Protein AF-A0A7J7WEE4-F1 (afdb_monomer)

Mean predicted aligned error: 13.07 Å

Solvent-accessible surface area (backbone atoms only — not comparable to full-atom values): 7049 Å² total; per-residue (Å²): 139,83,89,70,95,79,83,82,93,73,65,89,90,61,57,68,71,60,54,49,52,52,43,60,75,65,42,48,68,62,55,45,57,70,31,72,65,46,47,51,53,52,51,51,51,52,61,71,69,55,49,72,70,54,52,54,54,50,51,56,54,50,54,54,53,52,51,54,51,52,56,50,52,51,52,52,50,51,53,51,49,49,69,77,40,75,87,69,66,78,87,79,74,76,73,71,71,68,69,66,63,68,79,75,71,80,83,87,84,136

Sequence (110 aa):
MQLTDFILKFPHSARQKYVRQAWEKADINTKWAATRWAKKIEAREKKAKMTDFDRYKVMKAKKMRNRIIKLEVKKLQKAALLKASPKKAPAAAKGAAAAAVAAAKVPGKR

Foldseek 3Di:
DDDDPDDFDDDPPDDPVVVVVSCVVVVVVVVCCPDPVVVVVVVVVCVVVDDPVNVVVCVVVVVVVVVVVVVVVVVVVVVVVCVVCVPPDPPPVPPPPVVPVVVPDDDDDD

Secondary structure (DSSP, 8-state):
----S------TT--HHHHHHHHHHTTHHHHHHHSHHHHHHHHHHHHHT--HHHHHHHHHHHHHHHHHHHHHHHHHHHHHHHHH-GGGS-TTSSSSSSTTTGGG------

Organism: Pipistrellus kuhlii (NCBI:txid59472)

InterPro domains:
  IPR002784 Large ribosomal subunit protein eL14 domain [PF01929] (1-66)
  IPR008991 Translation protein SH3-like domain superfamily [SSF50104] (2-42)
  IPR014722 Large ribosomal subunit protein uL2, domain 2 [G3DSA:2.30.30.30] (1-34)
  IPR039660 Large ribosomal subunit protein eL14 [PTHR11127] (1-80)

Radius of gyration: 33.25 Å; Cα contacts (8 Å, |Δi|>4): 17; chains: 1; bounding box: 80×41×92 Å

Structure (mmCIF, N/CA/C/O backbone):
data_AF-A0A7J7WEE4-F1
#
_entry.id   AF-A0A7J7WEE4-F1
#
loop_
_atom_site.group_PDB
_atom_site.id
_atom_site.type_symbol
_atom_site.label_atom_id
_atom_site.label_alt_id
_atom_site.label_comp_id
_atom_site.label_asym_id
_atom_site.label_entity_id
_atom_site.label_seq_id
_atom_site.pdbx_PDB_ins_code
_atom_site.Cartn_x
_atom_site.Cartn_y
_atom_site.Cartn_z
_atom_site.occupancy
_atom_site.B_iso_or_equiv
_atom_site.auth_seq_id
_atom_site.auth_comp_id
_atom_site.auth_asym_id
_atom_site.auth_atom_id
_atom_site.pdbx_PDB_model_num
ATOM 1 N N . MET A 1 1 ? 20.759 -4.165 -4.130 1.00 80.56 1 MET A N 1
ATOM 2 C CA . MET A 1 1 ? 19.558 -4.509 -4.927 1.00 80.56 1 MET A CA 1
ATOM 3 C C . MET A 1 1 ? 18.737 -5.529 -4.157 1.00 80.56 1 MET A C 1
ATOM 5 O O . MET A 1 1 ? 19.335 -6.437 -3.597 1.00 80.56 1 MET A O 1
ATOM 9 N N . GLN A 1 2 ? 17.413 -5.372 -4.092 1.00 91.06 2 GLN A N 1
ATOM 10 C CA . GLN A 1 2 ? 16.509 -6.377 -3.516 1.00 91.06 2 GLN A CA 1
ATOM 11 C C . GLN A 1 2 ? 15.794 -7.092 -4.665 1.00 91.06 2 GLN A C 1
ATOM 13 O O . GLN A 1 2 ? 15.229 -6.424 -5.530 1.00 91.06 2 GLN A O 1
ATOM 18 N N . LEU A 1 3 ? 15.871 -8.425 -4.704 1.00 93.69 3 LEU A N 1
ATOM 19 C CA . LEU A 1 3 ? 15.259 -9.224 -5.768 1.00 93.69 3 LEU A CA 1
ATOM 20 C C . LEU A 1 3 ? 13.730 -9.229 -5.642 1.00 93.69 3 LEU A C 1
ATOM 22 O O . LEU A 1 3 ? 13.180 -9.130 -4.546 1.00 93.69 3 LEU A O 1
ATOM 26 N N . THR A 1 4 ? 13.062 -9.355 -6.786 1.00 93.50 4 THR A N 1
ATOM 27 C CA . THR A 1 4 ? 11.605 -9.519 -6.895 1.00 93.50 4 THR A CA 1
ATOM 28 C C . THR A 1 4 ? 11.295 -10.877 -7.515 1.00 93.50 4 THR A C 1
ATOM 30 O O . THR A 1 4 ? 12.158 -11.455 -8.171 1.00 93.50 4 THR A O 1
ATOM 33 N N . ASP A 1 5 ? 10.057 -11.346 -7.380 1.00 92.06 5 ASP A N 1
ATOM 34 C CA . ASP A 1 5 ? 9.629 -12.652 -7.903 1.00 92.06 5 ASP A CA 1
ATOM 35 C C . ASP A 1 5 ? 9.434 -12.674 -9.438 1.00 92.06 5 ASP A C 1
ATOM 37 O O . ASP A 1 5 ? 9.052 -13.693 -10.014 1.00 92.06 5 ASP A O 1
ATOM 41 N N . PHE A 1 6 ? 9.669 -11.552 -10.130 1.00 92.81 6 PHE A N 1
ATOM 42 C CA . PHE A 1 6 ? 9.512 -11.447 -11.581 1.00 92.81 6 PHE A CA 1
ATOM 43 C C . PHE A 1 6 ? 10.736 -11.997 -12.318 1.00 92.81 6 PHE A C 1
ATOM 45 O O . PHE A 1 6 ? 11.831 -11.445 -12.228 1.00 92.81 6 PHE A O 1
ATOM 52 N N . ILE A 1 7 ? 10.528 -13.053 -13.108 1.00 92.38 7 ILE A N 1
ATOM 53 C CA . ILE A 1 7 ? 11.568 -13.685 -13.928 1.00 92.38 7 ILE A CA 1
ATOM 54 C C . ILE A 1 7 ? 11.291 -13.402 -15.408 1.00 92.38 7 ILE A C 1
ATOM 56 O O . ILE A 1 7 ? 10.221 -13.727 -15.925 1.00 92.38 7 ILE A O 1
ATOM 60 N N . LEU A 1 8 ? 12.277 -12.833 -16.103 1.00 92.69 8 LEU A N 1
ATOM 61 C CA . LEU A 1 8 ? 12.251 -12.586 -17.546 1.00 92.69 8 LEU A CA 1
ATOM 62 C C . LEU A 1 8 ? 13.200 -13.557 -18.250 1.00 92.69 8 LEU A C 1
ATOM 64 O O . LEU A 1 8 ? 14.355 -13.696 -17.859 1.00 92.69 8 LEU A O 1
ATOM 68 N N . LYS A 1 9 ? 12.715 -14.219 -19.303 1.00 91.56 9 LYS A 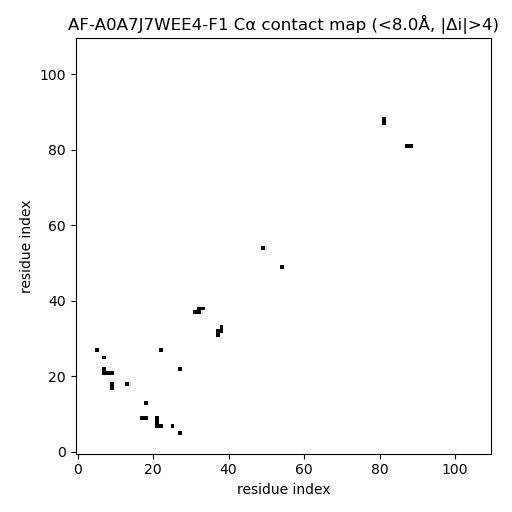N 1
ATOM 69 C CA . LYS A 1 9 ? 13.497 -15.188 -20.082 1.00 91.56 9 LYS A CA 1
ATOM 70 C C . LYS A 1 9 ? 14.068 -14.507 -21.329 1.00 91.56 9 LYS A C 1
ATOM 72 O O . LYS A 1 9 ? 13.323 -14.213 -22.259 1.00 91.56 9 LYS A O 1
ATOM 77 N N . PHE A 1 10 ? 15.374 -14.257 -21.338 1.00 91.06 10 PHE A N 1
ATOM 78 C CA . PHE A 1 10 ? 16.140 -13.731 -22.474 1.00 91.06 10 PHE A CA 1
ATOM 79 C C . PHE A 1 10 ? 17.578 -14.288 -22.428 1.00 91.06 10 PHE A C 1
ATOM 81 O O . PHE A 1 10 ? 18.013 -14.717 -21.356 1.00 91.06 10 PHE A O 1
ATOM 88 N N . PRO A 1 11 ? 18.315 -14.340 -23.556 1.00 93.75 11 PRO A N 1
ATOM 89 C CA . PRO A 1 11 ? 19.667 -14.893 -23.565 1.00 93.75 11 PRO A CA 1
ATOM 90 C C . PRO A 1 11 ? 20.629 -14.042 -22.730 1.00 93.75 11 PRO A C 1
ATOM 92 O O . PRO A 1 11 ? 20.483 -12.820 -22.636 1.00 93.75 11 PRO A O 1
ATOM 95 N N . HIS A 1 12 ? 21.638 -14.686 -22.144 1.00 93.94 12 HIS A N 1
ATOM 96 C CA . HIS A 1 12 ? 22.707 -13.977 -21.447 1.00 93.94 12 HIS A CA 1
ATOM 97 C C . HIS A 1 12 ? 23.374 -12.962 -22.395 1.00 93.94 12 HIS A C 1
ATOM 99 O O . HIS A 1 12 ? 23.575 -13.248 -23.574 1.00 93.94 12 HIS A O 1
ATOM 105 N N . SER A 1 13 ? 23.669 -11.761 -21.892 1.00 93.81 13 SER A N 1
ATOM 106 C CA . SER A 1 13 ? 24.232 -10.643 -22.673 1.00 93.81 13 SER A CA 1
ATOM 107 C C . SER A 1 13 ? 23.348 -10.111 -23.817 1.00 93.81 13 SER A C 1
ATOM 109 O O . SER A 1 13 ? 23.848 -9.524 -24.779 1.00 93.81 13 SER A O 1
ATOM 111 N N . ALA A 1 14 ? 22.020 -10.260 -23.723 1.00 93.00 14 ALA A N 1
ATOM 112 C CA . ALA A 1 14 ? 21.090 -9.645 -24.672 1.00 93.00 14 ALA A CA 1
ATOM 113 C C . ALA A 1 14 ? 21.210 -8.107 -24.717 1.00 93.00 14 ALA A C 1
ATOM 115 O O . ALA A 1 14 ? 21.311 -7.432 -23.692 1.00 93.00 14 ALA A O 1
ATOM 116 N N . ARG A 1 15 ? 21.104 -7.532 -25.923 1.00 94.69 15 ARG A N 1
ATOM 117 C CA . ARG A 1 15 ? 21.047 -6.071 -26.119 1.00 94.69 15 ARG A CA 1
ATOM 118 C C . ARG A 1 15 ? 19.758 -5.477 -25.536 1.00 94.69 15 ARG A C 1
ATOM 120 O O . ARG A 1 15 ? 18.703 -6.112 -25.571 1.00 94.69 15 ARG A O 1
ATOM 127 N N . GLN A 1 16 ? 19.816 -4.210 -25.114 1.00 94.94 16 GLN A N 1
ATOM 128 C CA . GLN A 1 16 ? 18.705 -3.477 -24.479 1.00 94.94 16 GLN A CA 1
ATOM 129 C C . GLN A 1 16 ? 17.375 -3.575 -25.245 1.00 94.94 16 GLN A C 1
ATOM 131 O O . GLN A 1 16 ? 16.320 -3.688 -24.624 1.00 94.94 16 GLN A O 1
ATOM 136 N N . LYS A 1 17 ? 17.415 -3.574 -26.586 1.00 95.00 17 LYS A N 1
ATOM 137 C CA . LYS A 1 17 ? 16.226 -3.718 -27.442 1.00 95.00 17 LYS A CA 1
ATOM 138 C C . LYS A 1 17 ? 15.418 -4.977 -27.101 1.00 95.00 17 LYS A C 1
ATOM 140 O O . LYS A 1 17 ? 14.204 -4.893 -26.956 1.00 95.00 17 LYS A O 1
ATOM 145 N N . TYR A 1 18 ? 16.085 -6.116 -26.927 1.00 92.69 18 TYR A N 1
ATOM 146 C CA . TYR A 1 18 ? 15.424 -7.389 -26.636 1.00 92.69 18 TYR A CA 1
ATOM 147 C C . TYR A 1 18 ? 14.918 -7.460 -25.193 1.00 92.69 18 TYR A C 1
ATOM 149 O O . TYR A 1 18 ? 13.830 -7.975 -24.949 1.00 92.69 18 TYR A O 1
ATOM 157 N N . VAL A 1 19 ? 15.657 -6.878 -24.242 1.00 93.12 19 VAL A N 1
ATOM 158 C CA . VAL A 1 19 ? 15.216 -6.780 -22.840 1.00 93.12 19 VAL A CA 1
ATOM 159 C C . VAL A 1 19 ? 13.963 -5.911 -22.727 1.00 93.12 19 VAL A C 1
ATOM 161 O O . VAL A 1 19 ? 13.016 -6.303 -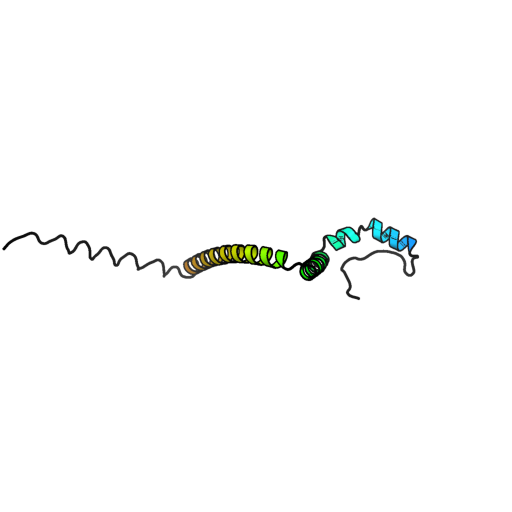22.053 1.00 93.12 19 VAL A O 1
ATOM 164 N N . ARG A 1 20 ? 13.914 -4.774 -23.435 1.00 93.62 20 ARG A N 1
ATOM 165 C CA . ARG A 1 20 ? 12.732 -3.901 -23.487 1.00 93.62 20 ARG A CA 1
ATOM 166 C C . ARG A 1 20 ? 11.519 -4.637 -24.054 1.00 93.62 20 ARG A C 1
ATOM 168 O O . ARG A 1 20 ? 10.466 -4.619 -23.431 1.00 93.62 20 ARG A O 1
ATOM 175 N N . GLN A 1 21 ? 11.686 -5.335 -25.177 1.00 92.44 21 GLN A N 1
ATOM 176 C CA . GLN A 1 21 ? 10.611 -6.133 -25.773 1.00 92.44 21 GLN A CA 1
ATOM 177 C C .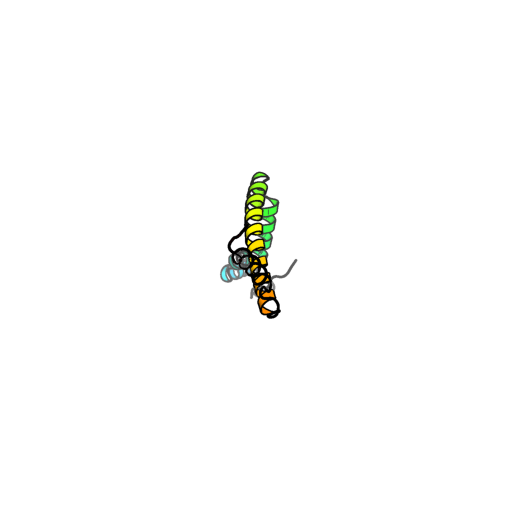 GLN A 1 21 ? 10.098 -7.212 -24.811 1.00 92.44 21 GLN A C 1
ATOM 179 O O . GLN A 1 21 ? 8.891 -7.389 -24.678 1.00 92.44 21 GLN A O 1
ATOM 184 N N . ALA A 1 22 ? 10.991 -7.914 -24.103 1.00 92.94 22 ALA A N 1
ATOM 185 C CA . ALA A 1 22 ? 10.600 -8.902 -23.099 1.00 92.94 22 ALA A CA 1
ATOM 186 C C . ALA A 1 22 ? 9.886 -8.259 -21.894 1.00 92.94 22 ALA A C 1
ATOM 188 O O . ALA A 1 22 ? 8.920 -8.825 -2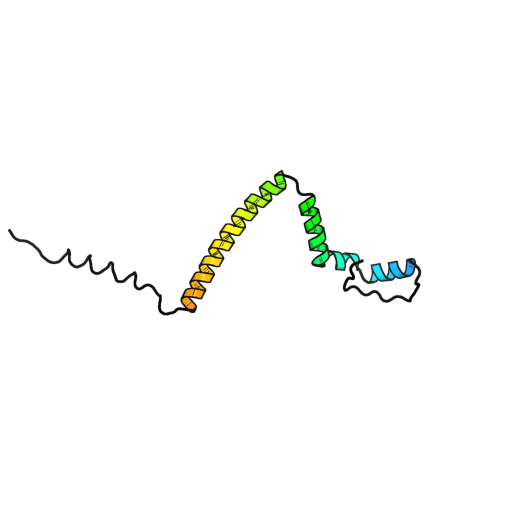1.385 1.00 92.94 22 ALA A O 1
ATOM 189 N N . TRP A 1 23 ? 10.332 -7.076 -21.465 1.00 93.81 23 TRP A N 1
ATOM 190 C CA . TRP A 1 23 ? 9.741 -6.312 -20.365 1.00 93.81 23 TRP A CA 1
ATOM 191 C C . TRP A 1 23 ? 8.320 -5.837 -20.682 1.00 93.81 23 TRP A C 1
ATOM 193 O O . TRP A 1 23 ? 7.414 -6.013 -19.868 1.00 93.81 23 TRP A O 1
ATOM 203 N N . GLU A 1 24 ? 8.127 -5.273 -21.876 1.00 92.69 24 GLU A N 1
ATOM 204 C CA . GLU A 1 24 ? 6.830 -4.811 -22.380 1.00 92.69 24 GLU A CA 1
ATOM 205 C C . GLU A 1 24 ? 5.889 -5.993 -22.628 1.00 92.69 24 GLU A C 1
ATOM 207 O O . GLU A 1 24 ? 4.757 -5.983 -22.156 1.00 92.69 24 GLU A O 1
ATOM 212 N N . LYS A 1 25 ? 6.377 -7.071 -23.261 1.00 92.62 25 LYS A N 1
ATOM 213 C CA . LYS A 1 25 ? 5.596 -8.300 -23.481 1.00 92.62 25 LYS A CA 1
ATOM 214 C C . LYS A 1 25 ? 5.122 -8.937 -22.174 1.00 92.62 25 LYS A C 1
ATOM 216 O O . LYS A 1 25 ? 4.029 -9.493 -22.119 1.00 92.62 25 LYS A O 1
ATOM 221 N N . ALA A 1 26 ? 5.952 -8.907 -21.134 1.00 91.44 26 ALA A N 1
ATOM 222 C CA . ALA A 1 26 ? 5.608 -9.463 -19.831 1.00 91.44 26 ALA A CA 1
ATOM 223 C C . ALA A 1 26 ? 4.777 -8.507 -18.959 1.00 91.44 26 ALA A C 1
ATOM 225 O O . ALA A 1 26 ? 4.323 -8.931 -17.891 1.00 91.44 26 ALA A O 1
ATOM 226 N N . ASP A 1 27 ? 4.578 -7.264 -19.406 1.00 93.38 27 ASP A N 1
ATOM 227 C CA . ASP A 1 27 ? 3.853 -6.194 -18.723 1.00 93.38 27 ASP A CA 1
ATOM 228 C C . ASP A 1 27 ? 4.251 -6.053 -17.241 1.00 93.38 27 ASP A C 1
ATOM 230 O O . ASP A 1 27 ? 3.442 -6.103 -16.311 1.00 93.38 27 ASP A O 1
ATOM 234 N N . ILE A 1 28 ? 5.563 -5.967 -16.997 1.00 93.25 28 ILE A N 1
ATOM 235 C CA . ILE A 1 28 ? 6.111 -5.983 -15.633 1.00 93.25 28 ILE A CA 1
ATOM 236 C C . ILE A 1 28 ? 5.724 -4.724 -14.854 1.00 93.25 28 ILE A C 1
ATOM 238 O O . ILE A 1 28 ? 5.521 -4.799 -13.645 1.00 93.25 28 ILE A O 1
ATOM 242 N N . ASN A 1 29 ? 5.573 -3.576 -15.518 1.00 92.94 29 ASN A N 1
ATOM 243 C CA . ASN A 1 29 ? 5.253 -2.318 -14.841 1.00 92.94 29 ASN A CA 1
ATOM 244 C C . ASN A 1 29 ? 3.870 -2.3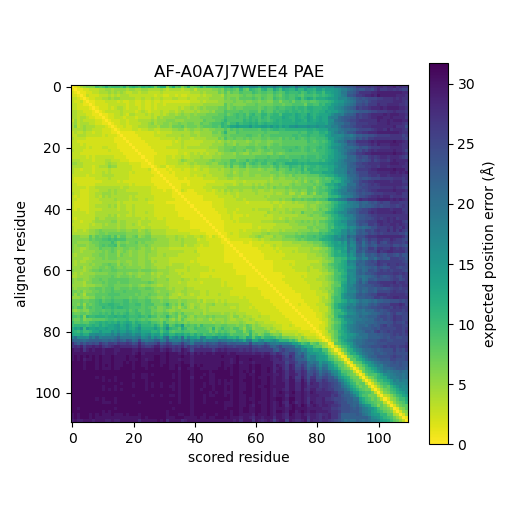55 -14.181 1.00 92.94 29 ASN A C 1
ATOM 246 O O . ASN A 1 29 ? 3.733 -1.949 -13.025 1.00 92.94 29 ASN A O 1
ATOM 250 N N . THR A 1 30 ? 2.855 -2.870 -14.876 1.00 94.19 30 THR A N 1
ATOM 251 C CA . THR A 1 30 ? 1.501 -2.976 -14.315 1.00 94.19 30 THR A CA 1
ATOM 252 C C . THR A 1 30 ? 1.461 -4.018 -13.199 1.00 94.19 30 THR A C 1
ATOM 254 O O . THR A 1 30 ? 0.910 -3.756 -12.128 1.00 94.19 30 THR A O 1
ATOM 257 N N . LYS A 1 31 ? 2.121 -5.169 -13.389 1.00 94.50 31 LYS A N 1
ATOM 258 C CA . LYS A 1 31 ? 2.224 -6.229 -12.376 1.00 94.50 31 LYS A CA 1
ATOM 259 C C . LYS A 1 31 ? 2.955 -5.749 -11.127 1.00 94.50 31 LYS A C 1
ATOM 261 O O . LYS A 1 31 ? 2.498 -6.000 -10.008 1.00 94.50 31 LYS A O 1
ATOM 266 N N . TRP A 1 32 ? 4.048 -5.007 -11.297 1.00 94.50 32 TRP A N 1
ATOM 267 C CA . TRP A 1 32 ? 4.764 -4.374 -10.197 1.00 94.50 32 TRP A CA 1
ATOM 268 C C . TRP A 1 32 ? 3.851 -3.395 -9.461 1.00 94.50 32 TRP A C 1
ATOM 270 O O . TRP A 1 32 ? 3.654 -3.560 -8.261 1.00 94.50 32 TRP A O 1
ATOM 280 N N . ALA A 1 33 ? 3.202 -2.461 -10.163 1.00 93.56 33 ALA A N 1
ATOM 281 C CA . ALA A 1 33 ? 2.289 -1.487 -9.557 1.00 93.56 33 ALA A CA 1
ATOM 282 C C . ALA A 1 33 ? 1.103 -2.145 -8.816 1.00 93.56 33 ALA A C 1
ATOM 284 O O . ALA A 1 33 ? 0.669 -1.674 -7.762 1.00 93.56 33 ALA A O 1
ATOM 285 N N . ALA A 1 34 ? 0.601 -3.277 -9.315 1.00 93.88 34 ALA A N 1
ATOM 286 C CA . ALA A 1 34 ? -0.460 -4.044 -8.667 1.00 93.88 34 ALA A CA 1
ATOM 287 C C . ALA A 1 34 ? -0.002 -4.743 -7.371 1.00 93.88 34 ALA A C 1
ATOM 289 O O . ALA A 1 34 ? -0.826 -5.000 -6.479 1.00 93.88 34 ALA A O 1
ATOM 290 N N . THR A 1 35 ? 1.295 -5.028 -7.246 1.00 95.44 35 THR A N 1
ATOM 291 C CA . THR A 1 35 ? 1.873 -5.800 -6.145 1.00 95.44 35 THR A CA 1
ATOM 292 C C . THR A 1 35 ? 1.762 -5.056 -4.811 1.00 95.44 35 THR A C 1
ATOM 294 O O . THR A 1 35 ? 1.902 -3.834 -4.716 1.00 95.44 35 THR A O 1
ATOM 297 N N . ARG A 1 36 ? 1.545 -5.803 -3.716 1.00 95.12 36 ARG A N 1
ATOM 298 C CA . ARG A 1 36 ? 1.458 -5.234 -2.353 1.00 95.12 36 ARG A CA 1
ATOM 299 C C . ARG A 1 36 ? 2.721 -4.467 -1.959 1.00 95.12 36 ARG A C 1
ATOM 301 O O . ARG A 1 36 ? 2.633 -3.528 -1.176 1.00 95.12 36 ARG A O 1
ATOM 308 N N . TRP A 1 37 ? 3.883 -4.879 -2.458 1.00 94.88 37 TRP A N 1
ATOM 309 C CA . TRP A 1 37 ? 5.156 -4.214 -2.203 1.00 94.88 37 TRP A CA 1
ATOM 310 C C . TRP A 1 37 ? 5.192 -2.812 -2.818 1.00 94.88 37 TRP A C 1
ATOM 312 O O . TRP A 1 37 ? 5.371 -1.849 -2.071 1.00 94.88 37 TRP A O 1
ATOM 322 N N . ALA A 1 38 ? 4.917 -2.672 -4.117 1.00 94.44 38 ALA A N 1
ATOM 323 C CA . ALA A 1 38 ? 4.861 -1.366 -4.772 1.00 94.44 38 ALA A CA 1
ATOM 324 C C . ALA A 1 38 ? 3.827 -0.444 -4.112 1.00 94.44 38 ALA A C 1
ATOM 326 O O . ALA A 1 38 ? 4.155 0.679 -3.739 1.00 94.44 38 ALA A O 1
ATOM 327 N N . LYS A 1 39 ? 2.624 -0.958 -3.818 1.00 96.19 39 LYS A N 1
ATOM 328 C CA . LYS A 1 39 ? 1.585 -0.200 -3.096 1.00 96.19 39 LYS A CA 1
ATOM 329 C C . LYS A 1 39 ? 2.045 0.287 -1.717 1.00 96.19 39 LYS A C 1
ATOM 331 O O . LYS A 1 39 ? 1.663 1.373 -1.292 1.00 96.19 39 LYS A O 1
ATOM 336 N N . LYS A 1 40 ? 2.870 -0.484 -0.995 1.00 96.50 40 LYS A N 1
ATOM 337 C CA . LYS A 1 40 ? 3.456 -0.050 0.291 1.00 96.50 40 LYS A CA 1
ATOM 338 C C . LYS A 1 40 ? 4.506 1.045 0.106 1.00 96.50 40 LYS A C 1
ATOM 340 O O . LYS A 1 40 ? 4.572 1.938 0.947 1.00 96.50 40 LYS A O 1
ATOM 345 N N . ILE A 1 41 ? 5.327 0.962 -0.942 1.00 95.12 41 ILE A N 1
ATOM 346 C CA . ILE A 1 41 ? 6.311 2.004 -1.273 1.00 95.12 41 ILE A CA 1
ATOM 347 C C . ILE A 1 41 ? 5.571 3.303 -1.597 1.00 95.12 41 ILE A C 1
ATOM 349 O O . ILE A 1 41 ? 5.803 4.313 -0.938 1.00 95.12 41 ILE A O 1
ATOM 353 N N . GLU A 1 42 ? 4.588 3.240 -2.493 1.00 95.00 42 GLU A N 1
ATOM 354 C CA . GLU A 1 42 ? 3.768 4.389 -2.876 1.00 95.00 42 GLU A CA 1
ATOM 355 C C . GLU A 1 42 ? 3.017 4.984 -1.672 1.00 95.00 42 GLU A C 1
ATOM 357 O O . GLU A 1 42 ? 3.007 6.197 -1.461 1.00 95.00 42 GLU A O 1
ATOM 362 N N . ALA A 1 43 ? 2.425 4.145 -0.814 1.00 95.44 43 ALA A N 1
ATOM 363 C CA . ALA A 1 43 ? 1.765 4.609 0.405 1.00 95.44 43 ALA A CA 1
ATOM 364 C C . ALA A 1 43 ? 2.738 5.296 1.380 1.00 95.44 43 ALA A C 1
ATOM 366 O O . ALA A 1 43 ? 2.355 6.255 2.055 1.00 95.44 43 ALA A O 1
ATOM 367 N N . ARG A 1 44 ? 3.994 4.833 1.462 1.00 96.44 44 ARG A N 1
ATOM 368 C CA . ARG A 1 44 ? 5.038 5.471 2.277 1.00 96.44 44 ARG A CA 1
ATOM 369 C C . ARG A 1 44 ? 5.383 6.852 1.730 1.00 96.44 44 ARG A C 1
ATOM 371 O O . ARG A 1 44 ? 5.449 7.799 2.508 1.00 96.44 44 ARG A O 1
ATOM 378 N N . GLU A 1 45 ? 5.539 6.973 0.417 1.00 95.88 45 GLU A N 1
ATOM 379 C CA . GLU A 1 45 ? 5.806 8.253 -0.241 1.00 95.88 45 GLU A CA 1
ATOM 380 C C . GLU A 1 45 ? 4.647 9.237 -0.072 1.00 95.88 45 GLU A C 1
ATOM 382 O O . GLU A 1 45 ? 4.868 10.382 0.316 1.00 95.88 45 GLU A O 1
ATOM 387 N N . LYS A 1 46 ? 3.400 8.792 -0.272 1.00 95.00 46 LYS A N 1
ATOM 388 C CA . LYS A 1 46 ? 2.201 9.613 -0.030 1.00 95.00 46 LYS A CA 1
ATOM 389 C C . LYS A 1 46 ? 2.131 10.097 1.416 1.00 95.00 46 LYS A C 1
ATOM 391 O O . LYS A 1 46 ? 1.812 11.254 1.660 1.00 95.00 46 LYS A O 1
ATOM 396 N N . LYS A 1 47 ? 2.467 9.234 2.381 1.00 93.94 47 LYS A N 1
ATOM 397 C CA . LYS A 1 47 ? 2.519 9.612 3.799 1.00 93.94 47 LYS A CA 1
ATOM 398 C C . LYS A 1 47 ? 3.617 10.644 4.077 1.00 93.94 47 LYS A C 1
ATOM 400 O O . LYS A 1 47 ? 3.392 11.529 4.894 1.00 93.94 47 LYS A O 1
ATOM 405 N N . ALA A 1 48 ? 4.773 10.531 3.423 1.00 95.06 48 ALA A N 1
ATOM 406 C CA . ALA A 1 48 ? 5.866 11.492 3.559 1.00 95.06 48 ALA A CA 1
ATOM 407 C C . ALA A 1 48 ? 5.513 12.863 2.952 1.00 95.06 48 ALA A C 1
ATOM 409 O O . ALA A 1 48 ? 5.847 13.886 3.535 1.00 95.06 48 ALA A O 1
ATOM 410 N N . LYS A 1 49 ? 4.783 12.879 1.829 1.00 95.44 49 LYS A N 1
ATOM 411 C CA . LYS A 1 49 ? 4.321 14.096 1.133 1.00 95.44 49 LYS A CA 1
ATOM 412 C C . LYS A 1 49 ? 3.060 14.732 1.743 1.00 95.44 49 LYS A C 1
ATOM 414 O O . LYS A 1 49 ? 2.592 15.751 1.248 1.00 95.44 49 LYS A O 1
ATOM 419 N N . MET A 1 50 ? 2.471 14.123 2.772 1.00 95.25 50 MET A N 1
ATOM 420 C CA . MET A 1 50 ? 1.182 14.544 3.324 1.00 95.25 50 MET A CA 1
ATOM 421 C C . MET A 1 50 ? 1.285 15.892 4.052 1.00 95.25 50 MET A C 1
ATOM 423 O O . MET A 1 50 ? 2.109 16.058 4.953 1.00 95.25 50 MET A O 1
ATOM 427 N N . THR A 1 51 ? 0.396 16.821 3.698 1.00 96.31 51 THR A N 1
ATOM 428 C CA . THR A 1 51 ? 0.338 18.163 4.291 1.00 96.31 51 THR A CA 1
ATOM 429 C C . THR A 1 51 ? -0.281 18.145 5.690 1.00 96.31 51 THR A C 1
ATOM 431 O O . THR A 1 51 ? -0.916 17.170 6.108 1.00 96.31 51 THR A O 1
ATOM 434 N N . ASP A 1 52 ? -0.120 19.233 6.443 1.00 96.25 52 ASP A N 1
ATOM 435 C CA . ASP A 1 52 ? -0.649 19.311 7.805 1.00 96.25 52 ASP A CA 1
ATOM 436 C C . ASP A 1 52 ? -2.182 19.229 7.868 1.00 96.25 52 ASP A C 1
ATOM 438 O O . ASP A 1 52 ? -2.751 18.483 8.671 1.00 96.25 52 ASP A O 1
ATOM 442 N N . PHE A 1 53 ? -2.863 19.891 6.933 1.00 96.25 53 PHE A N 1
ATOM 443 C CA . PHE A 1 53 ? -4.315 19.813 6.832 1.00 96.25 53 PHE A CA 1
ATOM 444 C C . PHE A 1 53 ? -4.800 18.384 6.532 1.00 96.25 53 PHE A C 1
ATOM 446 O O . PHE A 1 53 ? -5.789 17.909 7.102 1.00 96.25 53 PHE A O 1
ATOM 453 N N . ASP A 1 54 ? -4.074 17.643 5.692 1.00 95.69 54 ASP A N 1
ATOM 454 C CA . ASP A 1 54 ? -4.369 16.234 5.429 1.00 95.69 54 ASP A CA 1
ATOM 455 C C . ASP A 1 54 ? -4.175 15.364 6.677 1.00 95.69 54 ASP A C 1
ATOM 457 O O . ASP A 1 54 ? -5.002 14.486 6.949 1.00 95.69 54 ASP A O 1
ATOM 461 N N . ARG A 1 55 ? -3.157 15.650 7.501 1.00 96.12 55 ARG A N 1
ATOM 462 C CA . ARG A 1 55 ? -2.961 14.973 8.795 1.00 96.12 55 ARG A CA 1
ATOM 463 C C . ARG A 1 55 ? -4.145 15.178 9.731 1.00 96.12 55 ARG A C 1
ATOM 465 O O . ARG A 1 55 ? -4.588 14.211 10.361 1.00 96.12 55 ARG A O 1
ATOM 472 N N . TYR A 1 56 ? -4.692 16.391 9.796 1.00 96.75 56 TYR A N 1
ATOM 473 C CA . TYR A 1 56 ? -5.879 16.675 10.602 1.00 96.75 56 TYR A CA 1
ATOM 474 C C . TYR A 1 56 ? -7.100 15.863 10.138 1.00 96.75 56 TYR A C 1
ATOM 476 O O . TYR A 1 56 ? -7.744 15.191 10.957 1.00 96.75 56 TYR A O 1
ATOM 484 N N . LYS A 1 57 ? -7.373 15.838 8.824 1.00 97.50 57 LYS A N 1
ATOM 485 C CA . LYS A 1 57 ? -8.459 15.032 8.231 1.00 97.50 57 LYS A CA 1
ATOM 486 C C . LYS A 1 57 ? -8.294 13.542 8.551 1.00 97.50 57 LYS A C 1
ATOM 488 O O . LYS A 1 57 ? -9.224 12.901 9.052 1.00 97.50 57 LYS A O 1
ATOM 493 N N . VAL A 1 58 ? -7.090 12.998 8.349 1.00 97.19 58 VAL A N 1
ATOM 494 C CA . VAL A 1 58 ? -6.766 11.594 8.654 1.00 97.19 58 VAL A CA 1
ATOM 495 C C . VAL A 1 58 ? -6.958 11.285 10.139 1.00 97.19 58 VAL A C 1
ATOM 497 O O . VAL A 1 58 ? -7.512 10.238 10.477 1.00 97.19 58 VAL A O 1
ATOM 500 N N . MET A 1 59 ? -6.549 12.181 11.042 1.00 97.44 59 MET A N 1
ATOM 501 C CA . MET A 1 59 ? -6.703 11.988 12.486 1.00 97.44 59 MET A CA 1
ATOM 502 C C . MET A 1 59 ? -8.173 11.858 12.895 1.00 97.44 59 MET A C 1
ATOM 504 O O . MET A 1 59 ? -8.525 10.925 13.626 1.00 97.44 59 MET A O 1
ATOM 508 N N . LYS A 1 60 ? -9.044 12.746 12.403 1.00 97.75 60 LYS A N 1
ATOM 509 C CA . LYS A 1 60 ? -10.480 12.716 12.722 1.00 97.75 60 LYS A CA 1
ATOM 510 C C . LYS A 1 60 ? -11.148 11.450 12.187 1.00 97.75 60 LYS A C 1
ATOM 512 O O . LYS A 1 60 ? -11.814 10.751 12.954 1.00 97.75 60 LYS A O 1
ATOM 517 N N . ALA A 1 61 ? -10.884 11.093 10.929 1.00 97.38 61 ALA A N 1
ATOM 518 C CA . ALA A 1 61 ? -11.406 9.867 10.324 1.00 97.38 61 ALA A CA 1
ATOM 519 C C . ALA A 1 61 ? -10.926 8.605 11.068 1.00 97.38 61 ALA A C 1
ATOM 521 O O . ALA A 1 61 ? -11.719 7.724 11.410 1.00 97.38 61 ALA A O 1
ATOM 522 N N . LYS A 1 62 ? -9.629 8.539 11.405 1.00 97.56 62 LYS A N 1
ATOM 523 C CA . LYS A 1 62 ? -9.036 7.411 12.138 1.00 97.56 62 LYS A CA 1
ATOM 524 C C . LYS A 1 62 ? -9.611 7.274 13.549 1.00 97.56 62 LYS A C 1
ATOM 526 O O . LYS A 1 62 ? -9.855 6.154 13.994 1.00 97.56 62 LYS A O 1
ATOM 531 N N . LYS A 1 63 ? -9.870 8.387 14.243 1.00 97.88 63 LYS A N 1
ATOM 532 C CA . LYS A 1 63 ? -10.490 8.387 15.578 1.00 97.88 63 LYS A CA 1
ATOM 533 C C . LYS A 1 63 ? -11.888 7.764 15.549 1.00 97.88 63 LYS A C 1
ATOM 535 O O . LYS A 1 63 ? -12.172 6.901 16.380 1.00 97.88 63 LYS A O 1
ATOM 540 N N . MET A 1 64 ? -12.725 8.148 14.583 1.00 97.44 64 MET A N 1
ATOM 541 C CA . MET A 1 64 ? -14.073 7.589 14.432 1.00 97.44 64 MET A CA 1
ATOM 542 C C . MET A 1 64 ? -14.032 6.095 14.084 1.00 97.44 64 MET A C 1
ATOM 544 O O . MET A 1 64 ? -14.636 5.281 14.784 1.00 97.44 64 MET A O 1
ATOM 548 N N . ARG A 1 65 ? -13.225 5.710 13.085 1.00 97.81 65 ARG A N 1
ATOM 549 C CA . ARG A 1 65 ? -13.037 4.303 12.697 1.00 97.81 65 ARG A CA 1
ATOM 550 C C . ARG A 1 65 ? -12.606 3.432 13.881 1.00 97.81 65 ARG A C 1
ATOM 552 O O . ARG A 1 65 ? -13.185 2.376 14.119 1.00 97.81 65 ARG A O 1
ATOM 559 N N . ASN A 1 66 ? -11.616 3.882 14.651 1.00 97.69 66 ASN A N 1
ATOM 560 C CA . ASN A 1 66 ? -11.106 3.129 15.796 1.00 97.69 66 ASN A CA 1
ATOM 561 C C . ASN A 1 66 ? -12.144 2.976 16.916 1.00 97.69 66 ASN A C 1
ATOM 563 O O . ASN A 1 66 ? -12.145 1.954 17.600 1.00 97.69 66 ASN A O 1
ATOM 567 N N . ARG A 1 67 ? -13.028 3.965 17.113 1.00 97.75 67 ARG A N 1
ATOM 568 C CA . ARG A 1 67 ? -14.128 3.863 18.082 1.00 97.75 67 ARG A CA 1
ATOM 569 C C . ARG A 1 67 ? -15.105 2.758 17.681 1.00 97.75 67 ARG A C 1
ATOM 571 O O . ARG A 1 67 ? -15.418 1.923 18.521 1.00 97.75 67 ARG A O 1
ATOM 578 N N . ILE A 1 68 ? -15.519 2.721 16.413 1.00 97.31 68 ILE A N 1
ATOM 579 C CA . ILE A 1 68 ? -16.426 1.688 15.887 1.00 97.31 68 ILE A CA 1
ATOM 580 C C . ILE A 1 68 ? -15.804 0.298 16.054 1.00 97.31 68 ILE A C 1
ATOM 582 O O . ILE A 1 68 ? -16.414 -0.578 16.660 1.00 97.31 68 ILE A O 1
ATOM 586 N N . ILE A 1 69 ? -14.557 0.121 15.604 1.00 97.19 69 ILE A N 1
ATOM 587 C CA . ILE A 1 69 ? -13.846 -1.162 15.716 1.00 97.19 69 ILE A CA 1
ATOM 588 C C . ILE A 1 69 ? -13.741 -1.600 17.180 1.00 97.19 69 ILE A C 1
ATOM 590 O O . ILE A 1 69 ? -14.000 -2.757 17.490 1.00 97.19 69 ILE A O 1
ATOM 594 N N . LYS A 1 70 ? -13.407 -0.687 18.101 1.00 97.38 70 LYS A N 1
ATOM 595 C CA . LYS A 1 70 ? -13.294 -1.010 19.531 1.00 97.38 70 LYS A CA 1
ATOM 596 C C . LYS A 1 70 ? -14.618 -1.505 20.118 1.00 97.38 70 LYS A C 1
ATOM 598 O O . LYS A 1 70 ? -14.613 -2.457 20.895 1.00 97.38 70 LYS A O 1
ATOM 603 N N . LEU A 1 71 ? -15.732 -0.860 19.771 1.00 97.38 71 LEU A N 1
ATOM 604 C CA . LEU A 1 71 ? -17.056 -1.278 20.235 1.00 97.38 71 LEU A CA 1
ATOM 605 C C . LEU A 1 71 ? -17.408 -2.669 19.707 1.00 97.38 71 LEU A C 1
ATOM 607 O O . LEU A 1 71 ? -17.858 -3.512 20.480 1.00 97.38 71 LEU A O 1
ATOM 611 N N . GLU A 1 72 ? -17.152 -2.922 18.426 1.00 96.75 72 GLU A N 1
ATOM 612 C CA . GLU A 1 72 ? -17.472 -4.204 17.801 1.00 96.75 72 GLU A CA 1
ATOM 613 C C . GLU A 1 72 ? -16.600 -5.343 18.340 1.00 96.75 72 GLU A C 1
ATOM 615 O O . GLU A 1 72 ? -17.111 -6.378 18.758 1.00 96.75 72 GLU A O 1
ATOM 620 N N . VAL A 1 73 ? -15.290 -5.114 18.478 1.00 97.31 73 VAL A N 1
ATOM 621 C CA . VAL A 1 73 ? -14.373 -6.074 19.112 1.00 97.31 73 VAL A CA 1
ATOM 622 C C . VAL A 1 73 ? -14.817 -6.399 20.540 1.00 97.31 73 VAL A C 1
ATOM 624 O O . VAL A 1 73 ? -14.808 -7.565 20.926 1.00 97.31 73 VAL A O 1
ATOM 627 N N . LYS A 1 74 ? -15.274 -5.410 21.321 1.00 96.38 74 LYS A N 1
ATOM 628 C CA . LYS A 1 74 ? -15.777 -5.646 22.684 1.00 96.38 74 LYS A CA 1
ATOM 629 C C . LYS A 1 74 ? -17.036 -6.521 22.697 1.00 96.38 74 LYS A C 1
ATOM 631 O O . LYS A 1 74 ? -17.175 -7.370 23.578 1.00 96.38 74 LYS A O 1
ATOM 636 N N . LYS A 1 75 ? -17.951 -6.340 21.737 1.00 95.75 75 LYS A N 1
ATOM 637 C CA . LYS A 1 75 ? -19.134 -7.205 21.589 1.00 95.75 75 LYS A CA 1
ATOM 638 C C . LYS A 1 75 ? -18.729 -8.639 21.253 1.00 95.75 75 LYS A C 1
ATOM 640 O O . LYS A 1 75 ? -19.190 -9.559 21.924 1.00 95.75 75 LYS A O 1
ATOM 645 N N . LEU A 1 76 ? -17.828 -8.817 20.285 1.00 95.50 76 LEU A N 1
ATOM 646 C CA . LEU A 1 76 ? -17.316 -10.131 19.886 1.00 95.50 76 LEU A CA 1
ATOM 647 C C . LEU A 1 76 ? -16.599 -10.839 21.042 1.00 95.50 76 LEU A C 1
ATOM 649 O O . LEU A 1 76 ? -16.840 -12.017 21.280 1.00 95.50 76 LEU A O 1
ATOM 653 N N . GLN A 1 77 ? -15.785 -10.118 21.816 1.00 94.19 77 GLN A N 1
ATOM 654 C CA . GLN A 1 77 ? -15.133 -10.656 23.013 1.00 94.19 77 GLN A CA 1
ATOM 655 C C . GLN A 1 77 ? -16.143 -11.082 24.081 1.00 94.19 77 GLN A C 1
ATOM 657 O O . GLN A 1 77 ? -15.998 -12.152 24.665 1.00 94.19 77 GLN A O 1
ATOM 662 N N . LYS A 1 78 ? -17.192 -10.283 24.324 1.00 93.44 78 LYS A N 1
ATOM 663 C CA . LYS A 1 78 ? -18.262 -10.650 25.263 1.00 93.44 78 LYS A CA 1
ATOM 664 C C . LYS A 1 78 ? -19.004 -11.903 24.793 1.00 93.44 78 LYS A C 1
ATOM 666 O O . LYS A 1 78 ? -19.250 -12.789 25.602 1.00 93.44 78 LYS A O 1
ATOM 671 N N . ALA A 1 79 ? -19.330 -11.996 23.505 1.00 92.44 79 ALA A N 1
ATOM 672 C CA . ALA A 1 79 ? -19.966 -13.179 22.930 1.00 92.44 79 ALA A CA 1
ATOM 673 C C . ALA A 1 79 ? -19.061 -14.421 23.029 1.00 92.44 79 ALA A C 1
ATOM 675 O O . ALA A 1 79 ? -19.522 -15.487 23.432 1.00 92.44 79 ALA A O 1
ATOM 676 N N . ALA A 1 80 ? -17.765 -14.274 22.743 1.00 92.75 80 ALA A N 1
ATOM 677 C CA . ALA A 1 80 ? -16.781 -15.343 22.889 1.00 92.75 80 ALA A CA 1
ATOM 678 C C . ALA A 1 80 ? -16.643 -15.803 24.349 1.00 92.75 80 ALA A C 1
ATOM 680 O O . ALA A 1 80 ? -16.621 -17.004 24.606 1.00 92.75 80 ALA A O 1
ATOM 681 N N . LEU A 1 81 ? -16.626 -14.872 25.309 1.00 90.81 81 LEU A N 1
ATOM 682 C CA . LEU A 1 81 ? -16.584 -15.186 26.739 1.00 90.81 81 LEU A CA 1
ATOM 683 C C . LEU A 1 81 ? -17.843 -15.935 27.199 1.00 90.81 81 LEU A C 1
ATOM 685 O O . LEU A 1 81 ? -17.735 -16.912 27.931 1.00 90.81 81 LEU A O 1
ATOM 689 N N . LEU A 1 82 ? -19.028 -15.510 26.749 1.00 85.38 82 LEU A N 1
ATOM 690 C CA . LEU A 1 82 ? -20.292 -16.188 27.056 1.00 85.38 82 LEU A CA 1
ATOM 691 C C . LEU A 1 82 ? -20.341 -17.607 26.469 1.00 85.38 82 LEU A C 1
ATOM 693 O O . LEU A 1 82 ? -20.846 -18.516 27.121 1.00 85.38 82 LEU A O 1
ATOM 697 N N . LYS A 1 83 ? -19.772 -17.813 25.274 1.00 85.06 83 LYS A N 1
ATOM 698 C CA . LYS A 1 83 ? -19.629 -19.143 24.661 1.00 85.06 83 LYS A CA 1
ATOM 699 C C . LYS A 1 83 ? -18.625 -20.023 25.416 1.00 85.06 83 LYS A C 1
ATOM 701 O O . LYS A 1 83 ? -18.864 -21.213 25.579 1.00 85.06 83 LYS A O 1
ATOM 706 N N . ALA A 1 84 ? -17.511 -19.451 25.870 1.00 79.75 84 ALA A N 1
ATOM 707 C CA . ALA A 1 84 ? -16.456 -20.173 26.582 1.00 79.75 84 ALA A CA 1
ATOM 708 C C . ALA A 1 84 ? -16.799 -20.466 28.056 1.00 79.75 84 ALA A C 1
ATOM 710 O O . ALA A 1 84 ? -16.255 -21.393 28.646 1.00 79.75 84 ALA A O 1
ATOM 711 N N . SER A 1 85 ? -17.684 -19.682 28.677 1.00 61.69 85 SER A N 1
ATOM 712 C CA . SER A 1 85 ? -18.105 -19.844 30.073 1.00 61.69 85 SER A CA 1
ATOM 713 C C . SER A 1 85 ? -19.635 -19.842 30.191 1.00 61.69 85 SER A C 1
ATOM 715 O O . SER A 1 85 ? -20.223 -18.839 30.606 1.00 61.69 85 SER A O 1
ATOM 717 N N . PRO A 1 86 ? -20.306 -20.974 29.900 1.00 60.56 86 PRO A N 1
ATOM 718 C CA . PRO A 1 86 ? -21.767 -21.075 29.979 1.00 60.56 86 PRO A CA 1
ATOM 719 C C . PRO A 1 86 ? -22.330 -20.903 31.406 1.00 60.56 86 PRO A C 1
ATOM 721 O O . PRO A 1 86 ? -23.520 -20.654 31.573 1.00 60.56 86 PRO A O 1
ATOM 724 N N . LYS A 1 87 ? -21.490 -20.966 32.453 1.00 52.62 87 LYS A N 1
ATOM 725 C CA . LYS A 1 87 ? -21.895 -20.809 33.867 1.00 52.62 87 LYS A CA 1
ATOM 726 C C . LYS A 1 87 ? -22.069 -19.360 34.354 1.00 52.62 87 LYS A C 1
ATOM 728 O O . LYS A 1 87 ? -22.355 -19.162 35.531 1.00 52.62 87 LYS A O 1
ATOM 733 N N . LYS A 1 88 ? -21.932 -18.339 33.497 1.00 48.09 88 LYS A N 1
ATOM 734 C CA . LYS A 1 88 ? -22.174 -16.934 33.889 1.00 48.09 88 LYS A CA 1
ATOM 735 C C . LYS A 1 88 ? -23.123 -16.202 32.929 1.00 48.09 88 LYS A C 1
ATOM 737 O O . LYS A 1 88 ? -22.825 -15.112 32.453 1.00 48.09 88 LYS A O 1
ATOM 742 N N . ALA A 1 89 ? -24.288 -16.798 32.672 1.00 36.81 89 ALA A N 1
ATOM 743 C CA . ALA A 1 89 ? -25.509 -16.048 32.357 1.00 36.81 89 ALA A CA 1
ATOM 744 C C . ALA A 1 89 ? -26.087 -15.451 33.667 1.00 36.81 89 ALA A C 1
ATOM 746 O O . ALA A 1 89 ? -25.788 -15.962 34.748 1.00 36.81 89 ALA A O 1
ATOM 747 N N . PRO A 1 90 ? -26.818 -14.323 33.627 1.00 40.56 90 PRO A N 1
ATOM 748 C CA . PRO A 1 90 ? -26.884 -13.384 34.739 1.00 40.56 90 PRO A CA 1
ATOM 749 C C . PRO A 1 90 ? -27.734 -13.922 35.896 1.00 40.56 90 PRO A C 1
ATOM 751 O O . PRO A 1 90 ? -28.953 -13.795 35.902 1.00 40.56 90 PRO A O 1
ATOM 754 N N . ALA A 1 91 ? -27.081 -14.373 36.964 1.00 32.84 91 ALA A N 1
ATOM 755 C CA . ALA A 1 91 ? -27.681 -14.467 38.297 1.00 32.84 91 ALA A CA 1
ATOM 756 C C . ALA A 1 91 ? 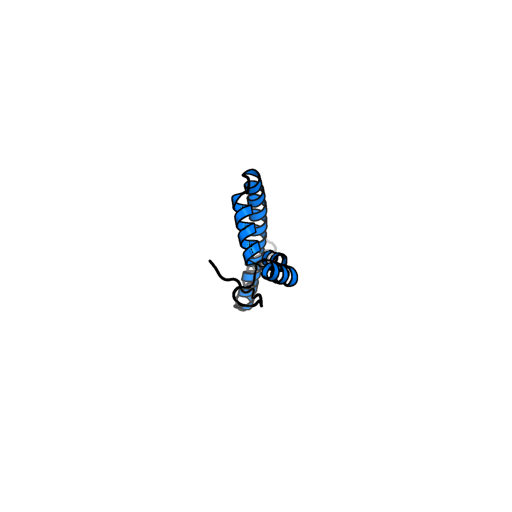-27.900 -13.076 38.948 1.00 32.84 91 ALA A C 1
ATOM 758 O O . ALA A 1 91 ? -27.939 -12.956 40.164 1.00 32.84 91 ALA A O 1
ATOM 759 N N . ALA A 1 92 ? -28.034 -12.012 38.146 1.00 35.91 92 ALA A N 1
ATOM 760 C CA . ALA A 1 92 ? -28.260 -10.636 38.597 1.00 35.91 92 ALA A CA 1
ATOM 761 C C . ALA A 1 92 ? -29.655 -10.098 38.215 1.00 35.91 92 ALA A C 1
ATOM 763 O O . ALA A 1 92 ? -29.905 -8.906 38.341 1.00 35.91 92 ALA A O 1
ATOM 764 N N . ALA A 1 93 ? -30.572 -10.966 37.763 1.00 32.81 93 ALA A N 1
ATOM 765 C CA . ALA A 1 93 ? -31.981 -10.624 37.521 1.00 32.81 93 ALA A CA 1
ATOM 766 C C . ALA A 1 93 ? -32.966 -11.328 38.483 1.00 32.81 93 ALA A C 1
ATOM 768 O O . ALA A 1 93 ? -34.173 -11.163 38.347 1.00 32.81 93 ALA A O 1
ATOM 769 N N . LYS A 1 94 ? -32.480 -12.089 39.480 1.00 28.89 94 LYS A N 1
ATOM 770 C CA . LYS A 1 94 ? -33.321 -12.740 40.511 1.00 28.89 94 LYS A CA 1
ATOM 771 C C . LYS A 1 94 ? -33.303 -12.048 41.886 1.00 28.89 94 LYS A C 1
ATOM 773 O O . LYS A 1 94 ? -33.888 -12.571 42.823 1.00 28.89 94 LYS A O 1
ATOM 778 N N . GLY A 1 95 ? -32.672 -10.876 42.009 1.00 31.36 95 GLY A N 1
ATOM 779 C CA . GLY A 1 95 ? -32.590 -10.129 43.276 1.00 31.36 95 GLY A CA 1
ATOM 780 C C . GLY A 1 95 ? -33.616 -9.003 43.461 1.00 31.36 95 GLY A C 1
ATOM 781 O O . GLY A 1 95 ? -33.833 -8.575 44.586 1.00 31.36 95 GLY A O 1
ATOM 782 N N . ALA A 1 96 ? -34.268 -8.521 42.396 1.00 30.11 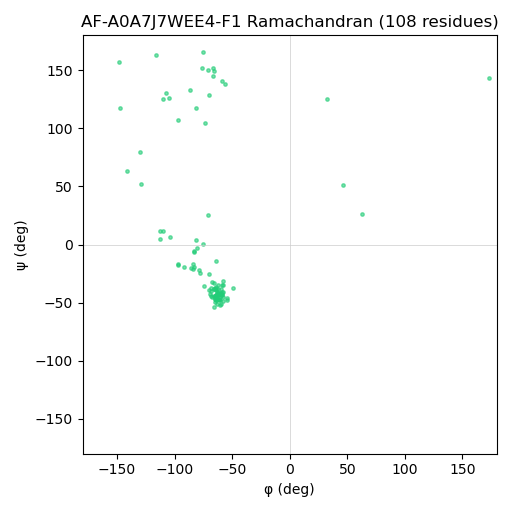96 ALA A N 1
ATOM 783 C CA . ALA A 1 96 ? -35.145 -7.343 42.482 1.00 30.11 96 ALA A CA 1
ATOM 784 C C . ALA A 1 96 ? -36.645 -7.670 42.640 1.00 30.11 96 ALA A C 1
ATOM 786 O O . ALA A 1 96 ? -37.415 -6.810 43.053 1.00 30.11 96 ALA A O 1
ATOM 787 N N . ALA A 1 97 ? -37.079 -8.903 42.356 1.00 27.34 97 ALA A N 1
ATOM 788 C CA . ALA A 1 97 ? -38.501 -9.266 42.410 1.00 27.34 97 ALA A CA 1
ATOM 789 C C . ALA A 1 97 ? -39.004 -9.646 43.820 1.00 27.34 97 ALA A C 1
ATOM 791 O O . ALA A 1 97 ? -40.207 -9.627 44.058 1.00 27.34 97 ALA A O 1
ATOM 792 N N . ALA A 1 98 ? -38.113 -9.952 44.773 1.00 29.31 98 ALA A N 1
ATOM 793 C CA . ALA A 1 98 ? -38.512 -10.364 46.125 1.00 29.31 98 ALA A CA 1
ATOM 794 C C . ALA A 1 98 ? -38.820 -9.182 47.071 1.00 29.31 98 ALA A C 1
ATOM 796 O O . ALA A 1 98 ? -39.539 -9.358 48.049 1.00 29.31 98 ALA A O 1
ATOM 797 N N . ALA A 1 99 ? -38.339 -7.970 46.769 1.00 31.38 99 ALA A N 1
ATOM 798 C CA . ALA A 1 99 ? -38.572 -6.789 47.607 1.00 31.38 99 ALA A CA 1
ATOM 799 C C . ALA A 1 99 ? -39.918 -6.084 47.334 1.00 31.38 99 ALA A C 1
ATOM 801 O O . ALA A 1 99 ? -40.424 -5.382 48.203 1.00 31.38 99 ALA A O 1
ATOM 802 N N . ALA A 1 100 ? -40.535 -6.290 46.163 1.00 32.59 100 ALA A N 1
ATOM 803 C CA . ALA A 1 100 ? -41.791 -5.619 45.804 1.00 32.59 100 ALA A CA 1
ATOM 804 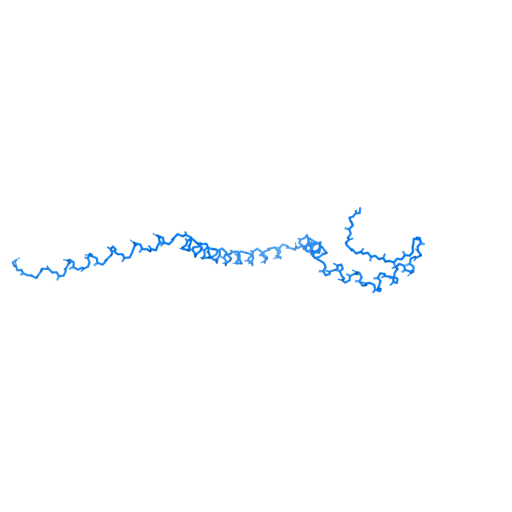C C . ALA A 1 100 ? -43.056 -6.337 46.318 1.00 32.59 100 ALA A C 1
ATOM 806 O O . ALA A 1 100 ? -44.106 -5.712 46.435 1.00 32.59 100 ALA A O 1
ATOM 807 N N . VAL A 1 101 ? -42.978 -7.629 46.658 1.00 36.06 101 VAL A N 1
ATOM 808 C CA . VAL A 1 101 ? -44.159 -8.416 47.075 1.00 36.06 101 VAL A CA 1
ATOM 809 C C . VAL A 1 101 ? -44.375 -8.388 48.599 1.00 36.06 101 VAL A C 1
ATOM 811 O O . VAL A 1 101 ? -45.491 -8.602 49.064 1.00 36.06 101 VAL A O 1
ATOM 814 N N . ALA A 1 102 ? -43.353 -8.040 49.391 1.00 37.66 102 ALA A N 1
ATOM 815 C CA . ALA A 1 102 ? -43.468 -7.943 50.851 1.00 37.66 102 ALA A CA 1
ATOM 816 C C . ALA A 1 102 ? -44.147 -6.644 51.340 1.00 37.66 102 ALA A C 1
ATOM 818 O O . ALA A 1 102 ? -44.709 -6.625 52.431 1.00 37.66 102 ALA A O 1
ATOM 819 N N . ALA A 1 103 ? -44.165 -5.577 50.532 1.00 41.00 103 ALA A N 1
ATOM 820 C CA . ALA A 1 103 ? -44.794 -4.301 50.900 1.00 41.00 103 ALA A CA 1
ATOM 821 C C . ALA A 1 103 ? -46.321 -4.259 50.663 1.00 41.00 103 ALA A C 1
ATOM 823 O O . ALA A 1 103 ? -46.970 -3.288 51.036 1.00 41.00 103 ALA A O 1
ATOM 824 N N . ALA A 1 104 ? -46.910 -5.301 50.061 1.00 46.91 104 ALA A N 1
ATOM 825 C CA . ALA A 1 104 ? -48.321 -5.320 49.655 1.00 46.91 104 ALA A CA 1
ATOM 826 C C . ALA A 1 104 ? -49.213 -6.273 50.479 1.00 46.91 104 ALA A C 1
ATOM 828 O O . ALA A 1 104 ? -50.353 -6.538 50.092 1.00 46.91 104 ALA A O 1
ATOM 829 N N . LYS A 1 105 ? -48.729 -6.816 51.607 1.00 53.59 105 LYS A N 1
ATOM 830 C CA . LYS A 1 105 ? -49.499 -7.779 52.412 1.00 53.59 105 LYS A CA 1
ATOM 831 C C . LYS A 1 105 ? -49.346 -7.595 53.926 1.00 53.59 105 LYS A C 1
ATOM 833 O O . LYS A 1 105 ? -48.922 -8.528 54.583 1.00 53.59 105 LYS A O 1
ATOM 838 N N . VAL A 1 106 ? -49.780 -6.458 54.480 1.00 40.09 106 VAL A N 1
ATOM 839 C CA . VAL A 1 106 ? -50.698 -6.453 55.643 1.00 40.09 106 VAL A CA 1
ATOM 840 C C . VAL A 1 106 ? -51.615 -5.219 55.554 1.00 40.09 106 VAL A C 1
ATOM 842 O O . VAL A 1 106 ? -51.121 -4.094 55.581 1.00 40.09 106 VAL A O 1
ATOM 845 N N . PRO A 1 107 ? -52.942 -5.409 55.440 1.00 41.81 107 PRO A N 1
ATOM 846 C CA . PRO A 1 107 ? -53.932 -4.342 55.501 1.00 41.81 107 PRO A CA 1
ATOM 847 C C . PRO A 1 107 ? -54.341 -4.042 56.957 1.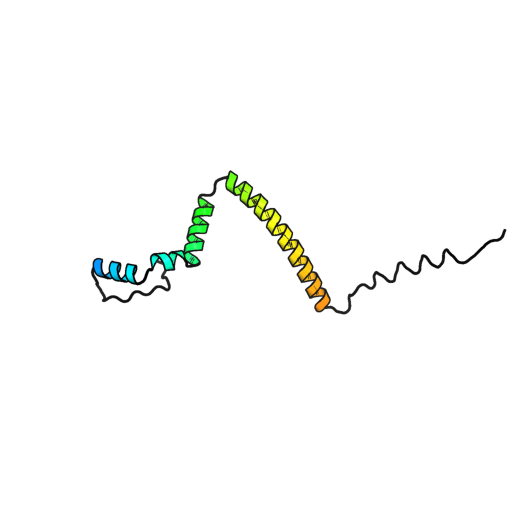00 41.81 107 PRO A C 1
ATOM 849 O O . PRO A 1 107 ? -54.630 -4.960 57.713 1.00 41.81 107 PRO A O 1
ATOM 852 N N . GLY A 1 108 ? -54.371 -2.749 57.302 1.00 44.59 108 GLY A N 1
ATOM 853 C CA . GLY A 1 108 ? -55.133 -2.067 58.365 1.00 44.59 108 GLY A CA 1
ATOM 854 C C . GLY A 1 108 ? -55.473 -2.770 59.692 1.00 44.59 108 GLY A C 1
ATOM 855 O O . GLY A 1 108 ? -56.249 -3.719 59.715 1.00 44.59 108 GLY A O 1
ATOM 856 N N . LYS A 1 109 ? -55.098 -2.142 60.817 1.00 40.75 109 LYS A N 1
ATOM 857 C CA . LYS A 1 109 ? -56.026 -1.497 61.779 1.00 40.75 109 LYS A CA 1
ATOM 858 C C . LYS A 1 109 ? -55.283 -1.023 63.037 1.00 40.75 109 LYS A C 1
ATOM 860 O O . LYS A 1 109 ? -54.486 -1.775 63.589 1.00 40.75 109 LYS A O 1
ATOM 865 N N . ARG A 1 110 ? -55.760 0.130 63.526 1.00 37.59 110 ARG A N 1
ATOM 866 C CA . ARG A 1 110 ? -55.387 0.911 64.722 1.00 37.59 110 ARG A CA 1
ATOM 867 C C . ARG A 1 110 ? -54.197 1.839 64.548 1.00 37.59 110 ARG A C 1
ATOM 869 O O . ARG A 1 110 ? -53.112 1.354 64.181 1.00 37.59 110 ARG A O 1
#

pLDDT: mean 81.36, std 23.77, range [27.34, 97.88]

Nearest PDB structures (foldseek):
  6t59-assembly1_M3  TM=9.682E-01  e=4.064E-09  Oryctolagus cuniculus
  6ip5-assembly1_2G  TM=9.548E-01  e=1.199E-08  Homo sapiens
  8t3d-assembly1_AM  TM=9.238E-01  e=5.969E-04  Saccharomyces cerevisiae
  8t3f-assembly1_AM  TM=9.140E-01  e=7.965E-04  Saccharomyces cerevisiae